Protein AF-A0A9D6L6H0-F1 (afdb_monomer)

Structure (mmCIF, N/CA/C/O backbone):
data_AF-A0A9D6L6H0-F1
#
_entry.id   AF-A0A9D6L6H0-F1
#
loop_
_atom_site.group_PDB
_atom_site.id
_atom_site.type_symbol
_atom_site.label_atom_id
_atom_site.label_alt_id
_atom_site.label_comp_id
_atom_site.label_asym_id
_atom_site.label_entity_id
_atom_site.label_seq_id
_atom_site.pdbx_PDB_ins_code
_atom_site.Cartn_x
_atom_site.Cartn_y
_atom_site.Cartn_z
_atom_site.occupancy
_atom_site.B_iso_or_equiv
_atom_site.auth_seq_id
_atom_site.auth_comp_id
_atom_site.auth_asym_id
_atom_site.auth_atom_id
_atom_site.pdbx_PDB_model_num
ATOM 1 N N . VAL A 1 1 ? -8.351 -3.698 2.794 1.00 88.00 1 VAL A N 1
ATOM 2 C CA . VAL A 1 1 ? -8.895 -3.235 4.089 1.00 88.00 1 VAL A CA 1
ATOM 3 C C . VAL A 1 1 ? -8.442 -4.233 5.137 1.00 88.00 1 VAL A C 1
ATOM 5 O O . VAL A 1 1 ? -8.406 -5.412 4.813 1.00 88.00 1 VAL A O 1
ATOM 8 N N . THR A 1 2 ? -7.981 -3.767 6.292 1.00 92.75 2 THR A N 1
ATOM 9 C CA . THR A 1 2 ? -7.495 -4.608 7.397 1.00 92.75 2 THR A CA 1
ATOM 10 C C . THR A 1 2 ? -8.485 -4.564 8.556 1.00 92.75 2 THR A C 1
ATOM 12 O O . THR A 1 2 ? -9.119 -3.532 8.771 1.00 92.75 2 THR A O 1
ATOM 15 N N . ASP A 1 3 ? -8.589 -5.670 9.293 1.00 92.62 3 ASP A N 1
ATOM 16 C CA . ASP A 1 3 ? -9.433 -5.792 10.488 1.00 92.62 3 ASP A CA 1
ATOM 17 C C . ASP A 1 3 ? -8.711 -5.331 11.766 1.00 92.62 3 ASP A C 1
ATOM 19 O O . ASP A 1 3 ? -9.332 -5.144 12.809 1.00 92.62 3 ASP A O 1
ATOM 23 N N . SER A 1 4 ? -7.392 -5.130 11.694 1.00 91.94 4 SER A N 1
ATOM 24 C CA . SER A 1 4 ? -6.571 -4.603 12.785 1.00 91.94 4 SER A CA 1
ATOM 25 C C . SER A 1 4 ? -6.076 -3.189 12.491 1.00 91.94 4 SER A C 1
ATOM 27 O O . SER A 1 4 ? -5.872 -2.824 11.328 1.00 91.94 4 SER A O 1
ATOM 29 N N . MET A 1 5 ? -5.798 -2.433 13.557 1.00 93.00 5 MET A N 1
ATOM 30 C CA . MET A 1 5 ? -5.148 -1.122 13.486 1.00 93.00 5 MET A CA 1
ATOM 31 C C . MET A 1 5 ? -3.842 -1.192 12.675 1.00 93.00 5 MET A C 1
ATOM 33 O O . MET A 1 5 ? -3.118 -2.190 12.723 1.00 93.00 5 MET A O 1
ATOM 37 N N . ILE A 1 6 ? -3.567 -0.136 11.908 1.00 94.50 6 ILE A N 1
ATOM 38 C CA . ILE A 1 6 ? -2.415 -0.062 11.004 1.00 94.50 6 ILE A CA 1
ATOM 39 C C . ILE A 1 6 ? -1.157 0.348 11.774 1.00 94.50 6 ILE A C 1
ATOM 41 O O . ILE A 1 6 ? -1.176 1.334 12.508 1.00 94.50 6 ILE A O 1
ATOM 45 N N . ASP A 1 7 ? -0.045 -0.341 11.515 1.00 93.31 7 ASP A N 1
ATOM 46 C CA . ASP A 1 7 ? 1.304 0.136 11.834 1.00 93.31 7 ASP A CA 1
ATOM 47 C C . ASP A 1 7 ? 1.999 0.604 10.546 1.00 93.31 7 ASP A C 1
ATOM 49 O O . ASP A 1 7 ? 2.003 -0.096 9.528 1.00 93.31 7 ASP A O 1
ATOM 53 N N . LEU A 1 8 ? 2.613 1.791 10.579 1.00 93.19 8 LEU A N 1
ATOM 54 C CA . LEU A 1 8 ? 3.280 2.385 9.418 1.00 93.19 8 LEU A CA 1
ATOM 55 C C . LEU A 1 8 ? 4.342 1.456 8.808 1.00 93.19 8 LEU A C 1
ATOM 57 O O . LEU A 1 8 ? 4.480 1.394 7.587 1.00 93.19 8 LEU A O 1
ATOM 61 N N . LYS A 1 9 ? 5.070 0.683 9.620 1.00 94.38 9 LYS A N 1
ATOM 62 C CA . LYS A 1 9 ? 6.107 -0.232 9.128 1.00 94.38 9 LYS A CA 1
ATOM 63 C C . LYS A 1 9 ? 5.539 -1.304 8.203 1.00 94.38 9 LYS A C 1
ATOM 65 O O . LYS A 1 9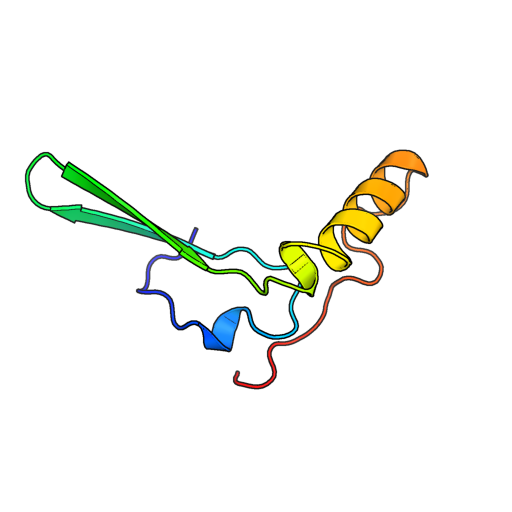 ? 6.277 -1.793 7.358 1.00 94.38 9 LYS A O 1
ATOM 70 N N . GLN A 1 10 ? 4.250 -1.645 8.284 1.00 94.06 10 GLN A N 1
ATOM 71 C CA . GLN A 1 10 ? 3.635 -2.671 7.431 1.00 94.06 10 GLN A CA 1
ATOM 72 C C . GLN A 1 10 ? 3.626 -2.291 5.944 1.00 94.06 10 GLN A C 1
ATOM 74 O O . GLN A 1 10 ? 3.539 -3.176 5.089 1.00 94.06 10 GLN A O 1
ATOM 79 N N . VAL A 1 11 ? 3.714 -0.993 5.634 1.00 95.44 11 VAL A N 1
ATOM 80 C CA . VAL A 1 11 ? 3.646 -0.477 4.259 1.00 95.44 11 VAL A CA 1
ATOM 81 C C . VAL A 1 11 ? 4.971 0.052 3.725 1.00 95.44 11 VAL A C 1
ATOM 83 O O . VAL A 1 11 ? 5.111 0.126 2.505 1.00 95.44 11 VAL A O 1
ATOM 86 N N . VAL A 1 12 ? 5.943 0.352 4.593 1.00 96.38 12 VAL A N 1
ATOM 87 C CA . VAL A 1 12 ? 7.287 0.820 4.204 1.00 96.38 12 VAL A CA 1
ATOM 88 C C . VAL A 1 12 ? 7.935 -0.155 3.221 1.00 96.38 12 VAL A C 1
ATOM 90 O O . VAL A 1 12 ? 7.927 -1.363 3.451 1.00 96.38 12 VAL A O 1
ATOM 93 N N . ASN A 1 13 ? 8.517 0.370 2.141 1.00 96.00 13 ASN A N 1
ATOM 94 C CA . ASN A 1 13 ? 9.127 -0.389 1.048 1.00 96.00 13 ASN A CA 1
ATOM 95 C C . ASN A 1 13 ? 8.169 -1.363 0.340 1.00 96.00 13 ASN A C 1
ATOM 97 O O . ASN A 1 13 ? 8.600 -2.354 -0.247 1.00 96.00 13 ASN A O 1
ATOM 101 N N . THR A 1 14 ? 6.863 -1.084 0.343 1.00 96.69 14 THR A N 1
ATOM 102 C CA . THR A 1 14 ? 5.874 -1.866 -0.412 1.00 96.69 14 THR A CA 1
ATOM 103 C C . THR A 1 14 ? 5.065 -1.000 -1.372 1.00 96.69 14 THR A C 1
ATOM 105 O O . THR A 1 14 ? 4.934 0.208 -1.188 1.00 96.69 14 THR A O 1
ATOM 108 N N . ASN A 1 15 ? 4.435 -1.633 -2.366 1.00 97.62 15 ASN A N 1
ATOM 109 C CA . ASN A 1 15 ? 3.408 -0.985 -3.185 1.00 97.62 15 ASN A CA 1
ATOM 110 C C . ASN A 1 15 ? 1.983 -1.173 -2.615 1.00 97.62 15 ASN A C 1
ATOM 112 O O . ASN A 1 15 ? 1.011 -1.253 -3.368 1.00 97.62 15 ASN A O 1
ATOM 116 N N . LYS A 1 16 ? 1.842 -1.315 -1.289 1.00 96.25 16 LYS A N 1
ATOM 117 C CA . LYS A 1 16 ? 0.551 -1.520 -0.615 1.00 96.25 16 LYS A CA 1
ATOM 118 C C . LYS A 1 16 ? 0.003 -0.202 -0.066 1.00 96.25 16 LYS A C 1
ATOM 120 O O . LYS A 1 16 ? 0.755 0.670 0.354 1.00 96.25 16 LYS A O 1
ATOM 125 N N . CYS A 1 17 ? -1.324 -0.103 -0.025 1.00 96.94 17 CYS A N 1
ATOM 126 C CA . CYS A 1 17 ? -2.053 0.880 0.771 1.00 96.94 17 CYS A CA 1
ATOM 127 C C . CYS A 1 17 ? -2.973 0.109 1.722 1.00 96.94 17 CYS A C 1
ATOM 129 O O . CYS A 1 17 ? -3.851 -0.635 1.273 1.00 96.94 17 CYS A O 1
ATOM 131 N N . LEU A 1 18 ? -2.731 0.224 3.025 1.00 97.12 18 LEU A N 1
ATOM 132 C CA . LEU A 1 18 ? -3.589 -0.367 4.045 1.00 97.12 18 LEU A CA 1
ATOM 133 C C . LEU A 1 18 ? -4.654 0.644 4.444 1.00 97.12 18 LEU A C 1
ATOM 135 O O . LEU A 1 18 ? -4.352 1.819 4.628 1.00 97.12 18 LEU A O 1
ATOM 139 N N . ILE A 1 19 ? -5.890 0.166 4.580 1.00 97.94 19 ILE A N 1
ATOM 140 C CA . ILE A 1 19 ? -7.039 0.963 5.013 1.00 97.94 19 ILE A CA 1
ATOM 141 C C . ILE A 1 19 ? -7.671 0.257 6.207 1.00 97.94 19 ILE A C 1
ATOM 143 O O . ILE A 1 19 ? -7.997 -0.927 6.093 1.00 97.94 19 ILE A O 1
ATOM 147 N N . TYR A 1 20 ? -7.841 0.981 7.309 1.00 97.88 20 TYR A N 1
ATOM 148 C CA . TYR A 1 20 ? -8.516 0.542 8.527 1.00 97.88 20 TYR A CA 1
ATOM 149 C C . TYR A 1 20 ? -9.664 1.501 8.824 1.00 97.88 20 TYR A C 1
ATOM 151 O O . TYR A 1 20 ? -9.542 2.713 8.645 1.00 97.88 20 TYR A O 1
ATOM 159 N N . LEU A 1 21 ? -10.794 0.940 9.237 1.00 97.50 21 LEU A N 1
ATOM 160 C CA . LEU A 1 21 ? -12.022 1.678 9.480 1.00 97.50 21 LEU A CA 1
ATOM 161 C C . LEU A 1 21 ?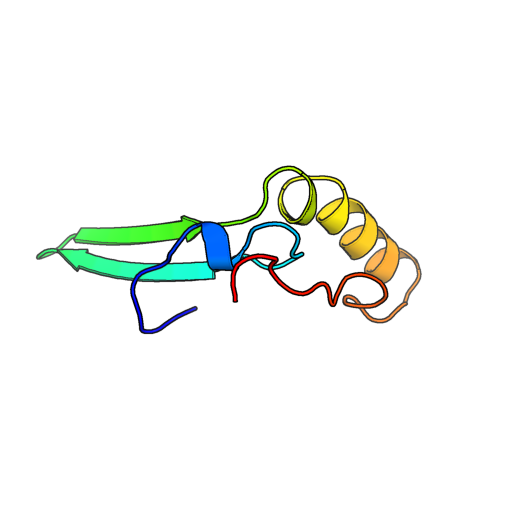 -12.350 1.607 10.964 1.00 97.50 21 LEU A C 1
ATOM 163 O O . LEU A 1 21 ? -12.487 0.522 11.519 1.00 97.50 21 LEU A O 1
ATOM 167 N N . GLU A 1 22 ? -12.516 2.765 11.587 1.00 96.62 22 GLU A N 1
ATOM 168 C CA . GLU A 1 22 ? -12.845 2.883 13.001 1.00 96.62 22 GLU A CA 1
ATOM 169 C C . GLU A 1 22 ? -14.127 3.694 13.161 1.00 96.62 22 GLU A C 1
ATOM 171 O O . GLU A 1 22 ? -14.246 4.811 12.657 1.00 96.62 22 GLU A O 1
ATOM 176 N N . LYS A 1 23 ? -15.121 3.126 13.844 1.00 96.56 23 LYS A N 1
ATOM 177 C CA . LYS A 1 23 ? -16.387 3.810 14.108 1.00 96.56 23 LYS A CA 1
ATOM 178 C C . LYS A 1 23 ? -16.365 4.414 15.508 1.00 96.56 23 LYS A C 1
ATOM 180 O O . LYS A 1 23 ? -16.345 3.681 16.491 1.00 96.56 23 LYS A O 1
ATOM 185 N N . GLU A 1 24 ? -16.472 5.736 15.588 1.00 95.88 24 GLU A N 1
ATOM 186 C CA . GLU A 1 24 ? -16.576 6.486 16.840 1.00 95.88 24 GLU A CA 1
ATOM 187 C C . GLU A 1 24 ? -17.954 7.166 16.918 1.00 95.88 24 GLU A C 1
ATOM 189 O O . GLU A 1 24 ? -18.209 8.217 16.320 1.00 95.88 24 GLU A O 1
ATOM 194 N N . GLY A 1 25 ? -18.898 6.524 17.613 1.00 96.25 25 GLY A N 1
ATOM 195 C CA . GLY A 1 25 ? -20.292 6.971 17.667 1.00 96.25 25 GLY A CA 1
ATOM 196 C C . GLY A 1 25 ? -20.934 7.020 16.274 1.00 96.25 25 GLY A C 1
ATOM 197 O O . GLY A 1 25 ? -21.063 5.994 15.603 1.00 96.25 25 GLY A O 1
ATOM 198 N N . ASN A 1 26 ? -21.330 8.219 15.836 1.00 97.38 26 ASN A N 1
ATOM 199 C CA . ASN A 1 26 ? -21.887 8.468 14.498 1.00 97.38 26 ASN A CA 1
ATOM 200 C C . ASN A 1 26 ? -20.831 8.879 13.457 1.00 97.38 26 ASN A C 1
ATOM 202 O O . ASN A 1 26 ? -21.190 9.219 12.331 1.00 97.38 26 ASN A O 1
ATOM 206 N N . LYS A 1 27 ? -19.543 8.880 13.814 1.00 98.06 27 LYS A N 1
ATOM 207 C CA . LYS A 1 27 ? -18.444 9.209 12.904 1.00 98.06 27 LYS A CA 1
ATOM 208 C C . LYS A 1 27 ? -17.733 7.937 12.451 1.00 98.06 27 LYS A C 1
ATOM 210 O O . LYS A 1 27 ? -17.581 6.990 13.219 1.00 98.06 27 LYS A O 1
ATOM 215 N N . LEU A 1 28 ? -17.283 7.944 11.201 1.00 97.69 28 LEU A N 1
ATOM 216 C CA . LEU A 1 28 ? -16.369 6.946 10.657 1.00 97.69 28 LEU A CA 1
ATOM 217 C C . LEU A 1 28 ? -15.010 7.613 10.452 1.00 97.69 28 LEU A C 1
ATOM 219 O O . LEU A 1 28 ? -14.901 8.571 9.687 1.00 97.69 28 LEU A O 1
ATOM 223 N N . VAL A 1 29 ? -13.991 7.105 11.133 1.00 97.06 29 VAL A N 1
ATOM 224 C CA . VAL A 1 29 ? -12.595 7.481 10.939 1.00 97.06 29 VAL A CA 1
ATOM 225 C C . VAL A 1 29 ? -11.976 6.480 9.970 1.00 97.06 29 VAL A C 1
ATOM 227 O O . VAL A 1 29 ? -12.026 5.266 10.179 1.00 97.06 29 VAL A O 1
ATOM 230 N N . VAL A 1 30 ? -11.419 6.995 8.877 1.00 97.25 30 VAL A N 1
ATOM 231 C CA . VAL A 1 30 ? -10.737 6.194 7.859 1.00 97.25 30 VAL A CA 1
ATOM 232 C C . VAL A 1 30 ? -9.245 6.421 8.011 1.00 97.25 30 VAL A C 1
ATOM 234 O O . VAL A 1 30 ? -8.745 7.512 7.745 1.00 97.25 30 VAL A O 1
ATOM 237 N N . HIS A 1 31 ? -8.533 5.381 8.421 1.00 97.25 31 HIS A N 1
ATOM 238 C CA . HIS A 1 31 ? -7.081 5.385 8.502 1.00 97.25 31 HIS A CA 1
ATOM 239 C C . HIS A 1 31 ? -6.514 4.796 7.215 1.00 97.25 31 HIS A C 1
ATOM 241 O O . HIS A 1 31 ? -6.917 3.706 6.807 1.00 97.25 31 HIS A O 1
ATOM 247 N N . SER A 1 32 ? -5.563 5.487 6.587 1.00 97.31 32 SER A N 1
ATOM 248 C CA . SER A 1 32 ? -4.830 4.977 5.427 1.00 97.31 32 SER A CA 1
ATOM 249 C C . SER A 1 32 ? -3.332 5.138 5.625 1.00 97.31 32 SER A C 1
ATOM 251 O O . SER A 1 32 ? -2.879 6.236 5.947 1.00 97.31 32 SER A O 1
ATOM 253 N N . ALA A 1 33 ? -2.565 4.082 5.369 1.00 97.31 33 ALA A N 1
ATOM 254 C CA . ALA A 1 33 ? -1.110 4.163 5.322 1.00 97.31 33 ALA A CA 1
ATOM 255 C C . ALA A 1 33 ? -0.578 3.556 4.029 1.00 97.31 33 ALA A C 1
ATOM 257 O O . ALA A 1 33 ? -1.059 2.524 3.557 1.00 97.31 33 ALA A O 1
ATOM 258 N N . LEU A 1 34 ? 0.446 4.199 3.483 1.00 97.81 34 LEU A N 1
ATOM 259 C CA . LEU A 1 34 ? 1.205 3.751 2.326 1.00 97.81 34 LEU A CA 1
ATOM 260 C C . LEU A 1 34 ? 2.651 4.241 2.444 1.00 97.81 34 LEU A C 1
ATOM 262 O O . LEU A 1 34 ? 2.932 5.167 3.205 1.00 97.81 34 LEU A O 1
ATOM 266 N N . ASP A 1 35 ? 3.556 3.644 1.675 1.00 97.56 35 ASP A N 1
ATOM 267 C CA . ASP A 1 35 ? 4.879 4.226 1.450 1.00 97.56 35 ASP A CA 1
ATOM 268 C C . ASP A 1 35 ? 4.768 5.361 0.425 1.00 97.56 35 ASP A C 1
ATOM 270 O O . ASP A 1 35 ? 4.320 5.145 -0.706 1.00 97.56 35 ASP A O 1
ATOM 274 N N . ASN A 1 36 ? 5.159 6.575 0.815 1.00 97.69 36 ASN A N 1
ATOM 275 C CA . ASN A 1 36 ? 5.002 7.769 -0.011 1.00 97.69 36 ASN A CA 1
ATOM 276 C C . ASN A 1 36 ? 5.920 7.789 -1.244 1.00 97.69 36 ASN A C 1
ATOM 278 O O . ASN A 1 36 ? 5.579 8.441 -2.227 1.00 97.69 36 ASN A O 1
ATOM 282 N N . LEU A 1 37 ? 7.061 7.094 -1.220 1.00 97.06 37 LEU A N 1
ATOM 283 C CA . LEU A 1 37 ? 7.997 7.036 -2.346 1.00 97.06 37 LEU A CA 1
ATOM 284 C C . LEU A 1 37 ? 7.6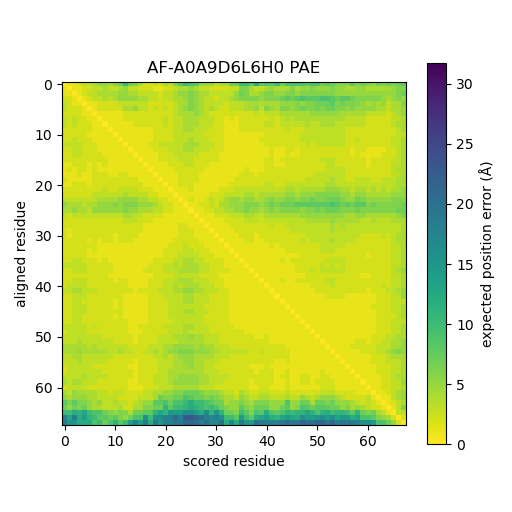75 5.885 -3.302 1.00 97.06 37 LEU A C 1
ATOM 286 O O . LEU A 1 37 ? 7.940 5.991 -4.503 1.00 97.06 37 LEU A O 1
ATOM 290 N N . LEU A 1 38 ? 7.076 4.804 -2.799 1.00 96.50 38 LEU A N 1
ATOM 291 C CA . LEU A 1 38 ? 6.594 3.697 -3.619 1.00 96.50 38 LEU A CA 1
ATOM 292 C C . LEU A 1 38 ? 5.135 3.910 -4.014 1.00 96.50 38 LEU A C 1
ATOM 294 O O . LEU A 1 38 ? 4.872 4.522 -5.049 1.00 96.50 38 LEU A O 1
ATOM 298 N N . LYS A 1 39 ? 4.179 3.434 -3.212 1.00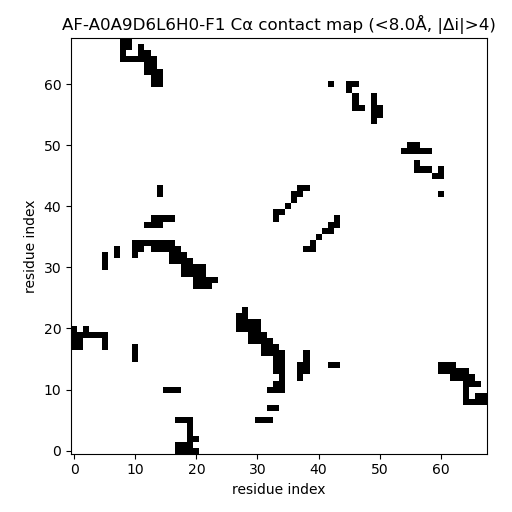 97.88 39 LYS A N 1
ATOM 299 C CA . LYS A 1 39 ? 2.754 3.507 -3.559 1.00 97.88 39 LYS A CA 1
ATOM 300 C C . LYS A 1 39 ? 2.253 4.950 -3.704 1.00 97.88 39 LYS A C 1
ATOM 302 O O . LYS A 1 39 ? 1.302 5.181 -4.439 1.00 97.88 39 LYS A O 1
ATOM 307 N N . GLY A 1 40 ? 2.897 5.915 -3.049 1.00 97.81 40 GLY A N 1
ATOM 308 C CA . GLY A 1 40 ? 2.613 7.343 -3.212 1.00 97.81 40 GLY A CA 1
ATOM 309 C C . GLY A 1 40 ? 3.281 8.005 -4.423 1.00 97.81 40 GLY A C 1
ATOM 310 O O . GLY A 1 40 ? 2.901 9.121 -4.767 1.00 97.81 40 GLY A O 1
ATOM 311 N N . ALA A 1 41 ? 4.245 7.347 -5.080 1.00 98.44 41 ALA A N 1
ATOM 312 C CA . ALA A 1 41 ? 4.971 7.907 -6.219 1.00 98.44 41 ALA A CA 1
ATOM 313 C C . ALA A 1 41 ? 5.437 6.831 -7.222 1.00 98.44 41 ALA A C 1
ATOM 315 O O . ALA A 1 41 ? 4.677 6.435 -8.107 1.00 98.44 41 ALA A O 1
ATOM 316 N N . SER A 1 42 ? 6.687 6.364 -7.124 1.00 98.12 42 SER A N 1
ATOM 317 C CA . SER A 1 42 ? 7.337 5.552 -8.169 1.00 98.12 42 SER A CA 1
ATOM 318 C C . SER A 1 42 ? 6.653 4.202 -8.413 1.00 98.12 42 SER A C 1
ATOM 320 O O . SER A 1 42 ? 6.468 3.794 -9.559 1.00 98.12 42 SER A O 1
ATOM 322 N N . GLY A 1 43 ? 6.203 3.535 -7.351 1.00 98.00 43 GLY A N 1
ATOM 323 C CA . GLY A 1 43 ? 5.470 2.275 -7.438 1.00 98.00 43 GLY A CA 1
ATOM 324 C C . GLY A 1 43 ? 4.111 2.434 -8.121 1.00 98.00 43 GLY A C 1
ATOM 325 O O . GLY A 1 43 ? 3.719 1.579 -8.915 1.00 98.00 43 GLY A O 1
ATOM 326 N N . GLN A 1 44 ? 3.425 3.562 -7.904 1.00 98.50 44 GLN A N 1
ATOM 327 C CA . GLN A 1 44 ? 2.187 3.880 -8.621 1.00 98.50 44 GLN A CA 1
ATOM 328 C C . GLN A 1 44 ? 2.444 4.181 -10.103 1.00 98.50 44 GLN A C 1
ATOM 330 O O . GLN A 1 44 ? 1.650 3.776 -10.950 1.00 98.50 44 GLN A O 1
ATOM 335 N N . ALA A 1 45 ? 3.559 4.840 -10.434 1.00 98.56 45 ALA A N 1
ATOM 336 C CA . ALA A 1 45 ? 3.943 5.085 -11.823 1.00 98.56 45 ALA A CA 1
ATOM 337 C C . ALA A 1 45 ? 4.184 3.771 -12.587 1.00 98.56 45 ALA A C 1
ATOM 339 O O . ALA A 1 45 ? 3.666 3.603 -13.691 1.00 98.56 45 ALA A O 1
ATOM 340 N N . ILE A 1 46 ? 4.890 2.812 -11.978 1.00 98.50 46 ILE A N 1
ATOM 341 C CA . ILE A 1 46 ? 5.074 1.471 -12.555 1.00 98.50 46 ILE A CA 1
ATOM 342 C C . ILE A 1 46 ? 3.744 0.721 -12.649 1.00 98.50 46 ILE A C 1
ATOM 344 O O . ILE A 1 46 ? 3.480 0.094 -13.667 1.00 98.50 46 ILE A O 1
ATOM 348 N N . GLN A 1 47 ? 2.872 0.822 -11.644 1.00 98.62 47 GLN A N 1
ATOM 349 C CA . GLN A 1 47 ? 1.555 0.187 -11.697 1.00 98.62 47 GLN A CA 1
ATOM 350 C C . GLN A 1 47 ? 0.715 0.716 -12.873 1.00 98.62 47 GLN A C 1
ATOM 352 O O . GLN A 1 47 ? 0.113 -0.065 -13.606 1.00 98.62 47 GLN A O 1
ATOM 357 N N . ASN A 1 48 ? 0.728 2.033 -13.100 1.00 98.69 48 ASN A N 1
ATOM 358 C CA . ASN A 1 48 ? 0.055 2.650 -14.242 1.00 98.69 48 ASN A CA 1
ATOM 359 C C . ASN A 1 48 ? 0.689 2.215 -15.571 1.00 98.69 48 ASN A C 1
ATOM 361 O O . ASN A 1 48 ? -0.032 1.885 -16.508 1.00 98.69 48 ASN A O 1
ATOM 365 N N . MET A 1 49 ? 2.023 2.165 -15.652 1.00 98.81 49 MET A N 1
ATOM 366 C CA . MET A 1 49 ? 2.735 1.647 -16.824 1.00 98.81 49 MET A CA 1
ATOM 367 C C . MET A 1 49 ? 2.330 0.196 -17.116 1.00 98.81 49 MET A C 1
ATOM 369 O O . MET A 1 49 ? 2.013 -0.124 -18.257 1.00 98.81 49 MET A O 1
ATOM 373 N N . ASN A 1 50 ? 2.273 -0.667 -16.098 1.00 98.75 50 ASN A N 1
ATOM 374 C CA . ASN A 1 50 ? 1.852 -2.056 -16.263 1.00 98.75 50 ASN A CA 1
ATOM 375 C C . ASN A 1 50 ? 0.480 -2.135 -16.940 1.00 98.75 50 ASN A C 1
ATOM 377 O O . ASN A 1 50 ? 0.335 -2.827 -17.945 1.00 98.75 50 ASN A O 1
ATOM 381 N N . LEU A 1 51 ? -0.488 -1.348 -16.460 1.00 98.62 51 LEU A N 1
ATOM 382 C CA . LEU A 1 51 ? -1.821 -1.267 -17.058 1.00 98.62 51 LEU A CA 1
ATOM 383 C C . LEU A 1 51 ? -1.791 -0.724 -18.497 1.00 98.62 51 LEU A C 1
ATOM 385 O O . LEU A 1 51 ? -2.436 -1.294 -19.374 1.00 98.62 51 LEU A O 1
ATOM 389 N N . MET A 1 52 ? -1.026 0.341 -18.766 1.00 98.69 52 MET A N 1
ATOM 390 C CA . MET A 1 52 ? -0.924 0.956 -20.101 1.00 98.69 52 MET A CA 1
ATOM 391 C C . MET A 1 52 ? -0.356 0.008 -21.163 1.00 98.69 52 MET A C 1
ATOM 393 O O . MET A 1 52 ? -0.750 0.088 -22.324 1.00 98.69 52 MET A O 1
ATOM 397 N N . PHE A 1 53 ? 0.562 -0.877 -20.776 1.00 98.56 53 PHE A N 1
ATOM 398 C CA . PHE A 1 53 ? 1.227 -1.814 -21.686 1.00 98.56 53 PHE A CA 1
ATOM 399 C C . PHE A 1 53 ? 0.647 -3.238 -21.633 1.00 98.56 53 PHE A C 1
ATOM 401 O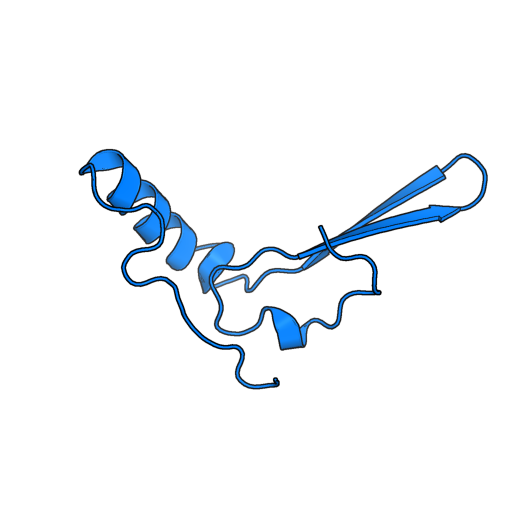 O . PHE A 1 53 ? 1.170 -4.133 -22.294 1.00 98.56 53 PHE A O 1
ATOM 408 N N . GLY A 1 54 ? -0.442 -3.457 -20.887 1.00 98.38 54 GLY A N 1
ATOM 409 C CA . GLY A 1 54 ? -1.121 -4.755 -20.806 1.00 98.38 54 GLY A CA 1
ATOM 410 C C . GLY A 1 54 ? -0.365 -5.819 -20.003 1.00 98.38 54 GLY A C 1
ATOM 411 O O . GLY A 1 54 ? -0.594 -7.013 -20.196 1.00 98.38 54 GLY A O 1
ATOM 412 N N . PHE A 1 55 ? 0.539 -5.408 -19.114 1.00 98.75 55 PHE A N 1
ATOM 413 C CA . PHE A 1 55 ? 1.191 -6.303 -18.161 1.00 98.75 55 PHE A CA 1
ATOM 414 C C . PHE A 1 55 ? 0.293 -6.578 -16.945 1.00 98.75 55 PHE A C 1
ATOM 416 O O . PHE A 1 55 ? -0.650 -5.837 -16.666 1.00 98.75 55 PHE A O 1
ATOM 423 N N . ASP A 1 56 ? 0.618 -7.628 -16.179 1.00 98.31 56 ASP A N 1
ATOM 424 C CA . ASP A 1 56 ? 0.017 -7.838 -14.857 1.00 98.31 56 ASP A CA 1
ATOM 425 C C . ASP A 1 56 ? 0.260 -6.602 -13.984 1.00 98.31 56 ASP A C 1
ATOM 427 O O . ASP A 1 56 ? 1.401 -6.175 -13.812 1.00 98.31 56 ASP A 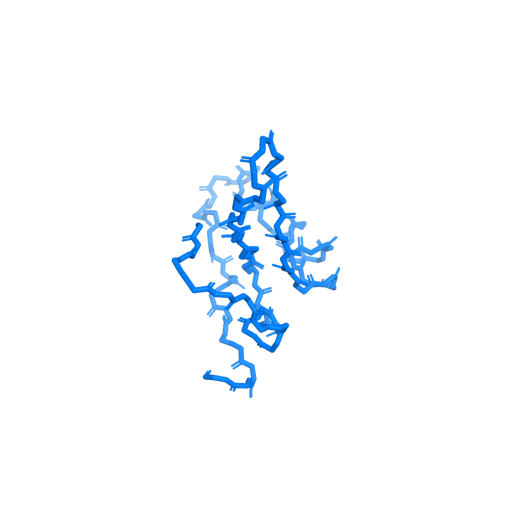O 1
ATOM 431 N N . GLU A 1 57 ? -0.801 -6.034 -13.412 1.00 98.44 57 GLU A N 1
ATOM 432 C CA . GLU A 1 57 ? -0.742 -4.785 -12.643 1.00 98.44 57 GLU A CA 1
ATOM 433 C C . GLU A 1 57 ? 0.328 -4.826 -11.536 1.00 98.44 57 GLU A C 1
ATOM 435 O O . GLU A 1 57 ? 0.942 -3.806 -11.216 1.00 98.44 57 GLU A O 1
ATOM 440 N N . THR A 1 58 ? 0.596 -6.007 -10.968 1.00 98.00 58 THR A N 1
ATOM 441 C CA . THR A 1 58 ? 1.505 -6.195 -9.832 1.00 98.00 58 THR A CA 1
ATOM 442 C C . THR A 1 58 ? 2.929 -6.595 -10.222 1.00 98.00 58 THR A C 1
ATOM 444 O O . THR A 1 58 ? 3.770 -6.782 -9.331 1.00 98.00 58 THR A O 1
ATOM 447 N N . VAL A 1 59 ? 3.235 -6.733 -11.518 1.00 98.19 59 VAL A N 1
ATOM 448 C CA . VAL A 1 59 ? 4.582 -7.110 -11.965 1.00 98.19 59 VAL A CA 1
ATOM 449 C C . VAL A 1 59 ? 5.610 -6.070 -11.502 1.00 98.19 59 VAL A C 1
ATOM 451 O O . VAL A 1 59 ? 5.394 -4.864 -11.608 1.00 98.19 59 VAL A O 1
ATOM 454 N N . GLY A 1 60 ? 6.710 -6.539 -10.903 1.00 96.94 60 GLY A N 1
ATOM 455 C CA . GLY A 1 60 ? 7.757 -5.681 -10.328 1.00 96.94 60 GLY A CA 1
ATOM 456 C C . GLY A 1 60 ? 7.411 -5.000 -8.993 1.00 96.94 60 GLY A C 1
ATOM 457 O O . GLY A 1 60 ? 8.246 -4.278 -8.461 1.00 96.94 60 GLY A O 1
ATOM 458 N N . LEU A 1 61 ? 6.221 -5.234 -8.419 1.00 97.75 61 LEU A N 1
ATOM 459 C CA . LEU A 1 61 ? 5.707 -4.469 -7.266 1.00 97.75 61 LEU A CA 1
ATOM 460 C C . LEU A 1 61 ? 5.446 -5.315 -6.004 1.00 97.75 61 LEU A C 1
ATOM 462 O O . LEU A 1 61 ? 4.957 -4.800 -4.995 1.00 97.75 61 LEU A O 1
ATOM 466 N N . LYS A 1 62 ? 5.795 -6.609 -6.019 1.00 94.88 62 LYS A N 1
ATOM 467 C CA . LYS A 1 62 ? 5.618 -7.555 -4.893 1.00 94.88 62 LYS A CA 1
ATOM 468 C C . LYS A 1 62 ? 6.752 -7.474 -3.862 1.00 94.88 62 LYS A C 1
ATOM 470 O O . LYS A 1 62 ? 7.356 -8.481 -3.499 1.00 94.88 62 LYS A O 1
ATOM 475 N N . LEU A 1 63 ? 7.042 -6.261 -3.405 1.00 91.81 63 LEU A N 1
ATOM 476 C CA . LEU A 1 63 ? 8.066 -5.993 -2.398 1.00 91.81 63 LEU A CA 1
ATOM 477 C C . LEU A 1 63 ? 7.553 -6.333 -0.989 1.00 91.81 63 LEU A C 1
ATOM 479 O O . LEU A 1 63 ? 6.359 -6.196 -0.693 1.00 91.81 63 LEU A O 1
ATOM 483 N N . LYS A 1 64 ? 8.457 -6.802 -0.124 1.00 88.25 64 LYS A N 1
ATOM 484 C CA . LYS A 1 64 ? 8.169 -7.083 1.288 1.00 88.25 64 LYS A CA 1
ATOM 485 C C . LYS A 1 64 ? 8.513 -5.868 2.137 1.00 88.25 64 LYS A C 1
ATOM 487 O O . LYS A 1 64 ? 9.482 -5.171 1.850 1.00 88.25 64 LYS A O 1
ATOM 492 N N . SER A 1 65 ? 7.726 -5.654 3.188 1.00 88.56 65 SER A N 1
ATOM 493 C CA . SER A 1 65 ? 8.078 -4.656 4.190 1.00 88.56 65 SER A CA 1
ATOM 494 C C . SER A 1 65 ? 9.386 -5.055 4.871 1.00 88.56 65 SER A C 1
ATOM 496 O O . SER A 1 65 ? 9.673 -6.234 5.057 1.00 88.56 65 SER A O 1
ATOM 498 N N . THR A 1 66 ? 10.186 -4.064 5.250 1.00 78.19 66 THR A N 1
ATOM 499 C CA . THR A 1 66 ? 11.425 -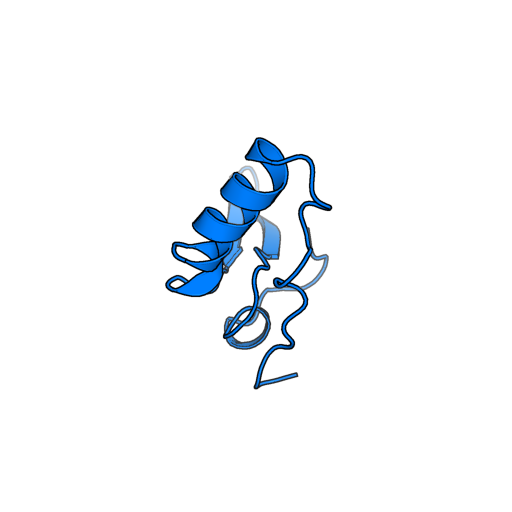4.276 6.007 1.00 78.19 66 THR A CA 1
ATOM 500 C C . THR A 1 66 ? 11.188 -4.559 7.494 1.00 78.19 66 THR A C 1
ATOM 502 O O . THR A 1 66 ? 12.131 -4.918 8.190 1.00 78.19 66 THR A O 1
ATOM 505 N N . GLY A 1 67 ? 9.965 -4.361 8.001 1.00 69.94 67 GLY A N 1
ATOM 506 C CA . GLY A 1 67 ? 9.631 -4.487 9.424 1.00 69.94 67 GLY A CA 1
ATOM 507 C C . GLY A 1 67 ? 8.808 -5.719 9.812 1.00 69.94 67 GLY A C 1
ATOM 508 O O . GLY A 1 67 ? 8.513 -5.851 10.998 1.00 69.94 67 GLY A O 1
ATOM 509 N N . PHE A 1 68 ? 8.422 -6.569 8.851 1.00 59.97 68 PHE A N 1
ATOM 510 C CA . PHE A 1 68 ? 7.525 -7.719 9.035 1.00 59.97 68 PHE A CA 1
ATOM 511 C C . PHE A 1 68 ? 7.813 -8.849 8.041 1.00 59.97 68 PHE A C 1
ATOM 513 O O . PHE A 1 68 ? 8.040 -8.542 6.847 1.00 59.97 68 PHE A O 1
#

Sequence (68 aa):
VTDSMIDLKQVVNTNKCLIYLEKEGNKLVVHSALDNLLKGASGQAIQNMN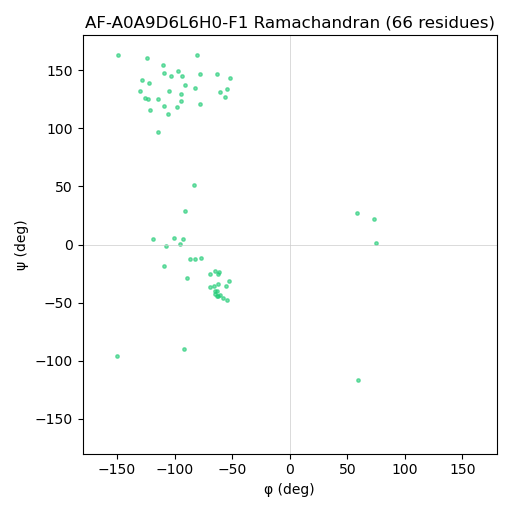LMFGFDETVGLKLKSTGF

Mean predicted aligned error: 3.03 Å

Secondary structure (DSSP, 8-state):
--SS---GGGTTTSS-EEEEEEEETTEEEEEEEE-TTIIIIIHHHHHHHHHHTT--TTTT--PPPS--

Radius of gyration: 14.0 Å; Cα contacts (8 Å, |Δi|>4): 115; chains: 1; bounding box: 33×17×39 Å

Foldseek 3Di:
DDDDDDDQLQAAFALDKDWDWDDDPPDIDIDIHHHCPQVVPDVVVVLVVCVVVVHDSCVPGGTGGPPD

Solvent-accessible surface area (backbone atoms only — not comparable to full-atom values): 3980 Å² total; per-residue (Å²): 118,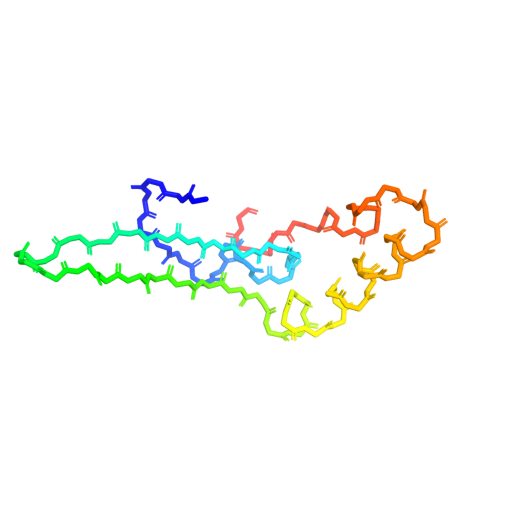46,97,54,87,84,57,71,51,73,18,34,70,15,55,42,70,49,35,28,76,44,77,58,90,96,43,77,48,77,47,74,45,54,16,63,67,29,40,63,38,58,41,40,52,51,32,50,49,22,54,77,72,72,45,63,55,60,68,98,42,84,52,65,28,88,72,108

pLDDT: mean 95.26, std 6.3, range [59.97, 98.81]

Nearest PDB structures (foldseek):
  8afv-assembly2_D  TM=9.674E-01  e=1.254E-03  Denitrovibrio acetiphilus DSM 12809
  8afu-assembly2_B  TM=9.599E-01  e=1.530E-03  Denitrovibrio acetiphilus DSM 12809
  8afu-assembly2_A-2  TM=9.634E-01  e=1.995E-03  Denitrovibrio acetiphilus DSM 12809
  8afv-assembly1_A  TM=9.526E-01  e=2.278E-03  Denitrovibrio acetiphilus DSM 12809
  2xtp-assembly1_A  TM=4.133E-01  e=2.251E+00  Homo sapiens